Protein AF-A0A866WLX9-F1 (afdb_monomer_lite)

Secondary structure (DSSP, 8-state):
--SSHHHHHHHHHHHHHHHHTT-HHHHHHHHHHHHHHS--HHHHHHHHHHHHHTT-HHHHHHHHGGGSSSSSHHHHHHHHHHHHHHHHTT-HHHHHHHHHHHHHH-TT-GGGG-

Structure (mmCIF, N/CA/C/O backbone):
data_AF-A0A866WLX9-F1
#
_entry.id   AF-A0A866WLX9-F1
#
loop_
_atom_site.group_PDB
_atom_site.id
_atom_site.type_symbol
_atom_site.label_atom_id
_atom_site.label_alt_id
_atom_site.label_comp_id
_atom_site.label_asym_id
_atom_site.label_entity_id
_atom_site.label_seq_id
_atom_site.pdbx_PDB_ins_code
_atom_site.Cartn_x
_atom_site.Cartn_y
_atom_site.Cartn_z
_atom_site.occupancy
_atom_site.B_iso_or_equiv
_atom_site.auth_seq_id
_atom_site.auth_comp_id
_atom_site.auth_asym_id
_atom_site.auth_atom_id
_atom_site.pdbx_PDB_model_num
ATOM 1 N N . MET A 1 1 ? -27.707 9.050 24.706 1.00 46.03 1 MET A N 1
ATOM 2 C CA . MET A 1 1 ? -26.807 9.600 23.669 1.00 46.03 1 MET A CA 1
ATOM 3 C C . MET A 1 1 ? -25.379 9.441 24.169 1.00 46.03 1 MET A C 1
ATOM 5 O O . MET A 1 1 ? -25.143 10.055 25.191 1.00 46.03 1 MET A O 1
ATOM 9 N N . THR A 1 2 ? -24.522 8.623 23.521 1.00 41.59 2 THR A N 1
ATOM 10 C CA . THR A 1 2 ? -23.023 8.676 23.487 1.00 41.59 2 THR A CA 1
ATOM 11 C C . THR A 1 2 ? -22.415 7.299 23.150 1.00 41.59 2 THR A C 1
ATOM 13 O O . THR A 1 2 ? -21.852 6.625 24.002 1.00 41.59 2 THR A O 1
ATOM 16 N N . GLN A 1 3 ? -22.499 6.842 21.895 1.00 41.66 3 GLN A N 1
ATOM 17 C CA . GLN A 1 3 ? -21.743 5.637 21.482 1.00 41.66 3 GLN A CA 1
ATOM 18 C C . GLN A 1 3 ? -21.008 5.773 20.142 1.00 41.66 3 GLN A C 1
ATOM 20 O O . GLN A 1 3 ? -20.281 4.871 19.745 1.00 41.66 3 GLN A O 1
ATOM 25 N N . LYS A 1 4 ? -21.136 6.915 19.452 1.00 46.53 4 LYS A N 1
ATOM 26 C CA . LYS A 1 4 ? -20.569 7.094 18.106 1.00 46.53 4 LYS A CA 1
ATOM 27 C C . LYS A 1 4 ? -19.159 7.717 18.082 1.00 46.53 4 LYS A C 1
ATOM 29 O O . LYS A 1 4 ? -18.450 7.486 17.111 1.00 46.53 4 LYS A O 1
ATOM 34 N N . SER A 1 5 ? -18.718 8.400 19.150 1.00 42.91 5 SER A N 1
ATOM 35 C CA . SER A 1 5 ? -17.383 9.050 19.220 1.00 42.91 5 SER A CA 1
ATOM 36 C C . SER A 1 5 ? -16.232 8.067 19.485 1.00 42.91 5 SER A C 1
ATOM 38 O O . SER A 1 5 ? -15.161 8.189 18.905 1.00 42.91 5 SER A O 1
ATOM 40 N N . MET A 1 6 ? -16.479 7.007 20.268 1.00 48.31 6 MET A N 1
ATOM 41 C CA . MET A 1 6 ? -15.431 6.060 20.691 1.00 48.31 6 MET A CA 1
ATOM 42 C C . MET A 1 6 ? -14.846 5.210 19.549 1.00 48.31 6 MET A C 1
ATOM 44 O O . MET A 1 6 ? -13.746 4.682 19.688 1.00 48.31 6 MET A O 1
ATOM 48 N N . SER A 1 7 ? -15.554 5.041 18.425 1.00 71.38 7 SER A N 1
ATOM 49 C CA . SER A 1 7 ? -15.121 4.131 17.350 1.00 71.38 7 SER A CA 1
ATOM 50 C C . SER A 1 7 ? -14.034 4.730 16.449 1.00 71.38 7 SER A C 1
ATOM 52 O O . SER A 1 7 ? -13.018 4.079 16.217 1.00 71.38 7 SER A O 1
ATOM 54 N N . SER A 1 8 ? -14.197 5.977 15.992 1.00 77.94 8 SER A N 1
ATOM 55 C CA . SER A 1 8 ? -13.238 6.643 15.102 1.00 77.94 8 SER A CA 1
ATOM 56 C C . SER A 1 8 ? -11.966 7.057 15.831 1.00 77.94 8 SER A C 1
ATOM 58 O O . SER A 1 8 ? -10.877 6.845 15.312 1.00 77.94 8 SER A O 1
ATOM 60 N N . GLU A 1 9 ? -12.091 7.579 17.053 1.00 81.19 9 GLU A N 1
ATOM 61 C CA . GLU A 1 9 ? -10.947 7.966 17.889 1.00 81.19 9 GLU A CA 1
ATOM 62 C C . GLU A 1 9 ? -10.057 6.754 18.204 1.00 81.19 9 GLU A C 1
ATOM 64 O O . GLU A 1 9 ? -8.832 6.830 18.109 1.00 81.19 9 GLU A O 1
ATOM 69 N N . THR A 1 10 ? -10.671 5.596 18.474 1.00 89.44 10 THR A N 1
ATOM 70 C CA . THR A 1 10 ? -9.939 4.339 18.691 1.00 89.44 10 THR A CA 1
ATOM 71 C C . THR A 1 10 ? -9.251 3.840 17.418 1.00 89.44 10 THR A C 1
ATOM 73 O O . THR A 1 10 ? -8.138 3.321 17.499 1.00 89.44 10 THR A O 1
ATOM 76 N N . ILE A 1 11 ? -9.881 3.979 16.243 1.00 92.62 11 ILE A N 1
ATOM 77 C CA . ILE A 1 11 ? -9.258 3.614 14.958 1.00 92.62 11 ILE A CA 1
ATOM 78 C C . ILE A 1 11 ? -8.032 4.492 14.708 1.00 92.62 11 ILE A C 1
ATOM 80 O O . ILE A 1 11 ? -6.962 3.945 14.458 1.00 92.62 11 ILE A O 1
ATOM 84 N N . THR A 1 12 ? -8.158 5.813 14.855 1.00 94.81 12 THR A N 1
ATOM 85 C CA . THR A 1 12 ? -7.046 6.752 14.659 1.00 94.81 12 THR A CA 1
ATOM 86 C C . THR A 1 12 ? -5.896 6.467 15.624 1.00 94.81 12 THR A C 1
ATOM 88 O O . THR A 1 12 ? -4.749 6.382 15.197 1.00 94.81 12 THR A O 1
ATOM 91 N N . ALA A 1 13 ? -6.180 6.241 16.912 1.00 95.81 13 ALA A N 1
ATOM 92 C CA . ALA A 1 13 ? -5.144 5.922 17.895 1.00 95.81 13 ALA A CA 1
ATOM 93 C C . ALA A 1 13 ? -4.393 4.620 17.557 1.00 95.81 13 ALA A C 1
ATOM 95 O O . ALA A 1 13 ? -3.165 4.563 17.646 1.00 95.81 13 ALA A O 1
ATOM 96 N N . LYS A 1 14 ? -5.120 3.576 17.130 1.00 96.25 14 LYS A N 1
ATOM 97 C CA . LYS A 1 14 ? -4.522 2.310 16.679 1.00 96.25 14 LYS A CA 1
ATOM 98 C C . LYS A 1 14 ? -3.697 2.490 15.409 1.00 96.25 14 LYS A C 1
ATOM 100 O O . LYS A 1 14 ? -2.588 1.974 15.342 1.00 96.25 14 LYS A O 1
ATOM 105 N N . GLU A 1 15 ? -4.224 3.221 14.431 1.00 97.19 15 GLU A N 1
ATOM 106 C CA . GLU A 1 15 ? -3.537 3.536 13.179 1.00 97.19 15 GLU A CA 1
ATOM 107 C C . GLU A 1 15 ? -2.201 4.230 13.461 1.00 97.19 15 GLU A C 1
ATOM 109 O O . GLU A 1 15 ? -1.161 3.712 13.065 1.00 97.19 15 GLU A O 1
ATOM 114 N N . THR A 1 16 ? -2.199 5.307 14.253 1.00 97.69 16 THR A N 1
ATOM 115 C CA . THR A 1 16 ? -0.975 6.036 14.631 1.00 97.69 16 THR A CA 1
ATOM 116 C C . THR A 1 16 ? 0.049 5.139 15.335 1.00 97.69 16 THR A C 1
ATOM 118 O O . THR A 1 16 ? 1.243 5.175 15.021 1.00 97.69 16 THR A O 1
ATOM 121 N N . LEU A 1 17 ? -0.394 4.291 16.270 1.00 97.88 17 LEU A N 1
ATOM 122 C CA . LEU A 1 17 ? 0.494 3.344 16.948 1.00 97.88 17 LEU A CA 1
ATOM 123 C C . LEU A 1 17 ? 1.115 2.347 15.959 1.00 97.88 17 LEU A C 1
ATOM 125 O O . LEU A 1 17 ? 2.323 2.104 15.991 1.00 97.88 17 LEU A O 1
ATOM 129 N N . TYR A 1 18 ? 0.311 1.761 15.074 1.00 98.31 18 TYR A N 1
ATOM 130 C CA . TYR A 1 18 ? 0.809 0.770 14.127 1.00 98.31 18 TYR A CA 1
ATOM 131 C C . TYR A 1 18 ? 1.676 1.393 13.025 1.00 98.31 18 TYR A C 1
ATOM 133 O O . TYR A 1 18 ? 2.639 0.763 12.599 1.00 98.31 18 TYR A O 1
ATOM 141 N N . GLU A 1 19 ? 1.408 2.630 12.603 1.00 97.38 19 GLU A N 1
ATOM 142 C CA . GLU A 1 19 ? 2.272 3.374 11.679 1.00 97.38 19 GLU A CA 1
ATOM 143 C C . GLU A 1 19 ? 3.637 3.687 12.305 1.00 97.38 19 GLU A C 1
ATOM 145 O O . GLU A 1 19 ? 4.667 3.396 11.695 1.00 97.38 19 GLU A O 1
ATOM 150 N N . SER A 1 20 ? 3.662 4.207 13.540 1.00 97.62 20 SER A N 1
ATOM 151 C CA . SER A 1 20 ? 4.911 4.561 14.241 1.00 97.62 20 SER A CA 1
ATOM 152 C C . SER A 1 20 ? 5.811 3.360 14.539 1.00 97.62 20 SER A C 1
ATOM 154 O O . SER A 1 20 ? 7.031 3.496 14.594 1.00 97.62 20 SER A O 1
ATOM 156 N N . THR A 1 21 ? 5.218 2.176 14.685 1.00 97.62 21 THR A N 1
ATOM 157 C CA . THR A 1 21 ? 5.934 0.913 14.916 1.00 97.62 21 THR A CA 1
ATOM 158 C C . THR A 1 21 ? 6.140 0.094 13.642 1.00 97.62 21 THR A C 1
ATOM 160 O O . THR A 1 21 ? 6.648 -1.022 13.718 1.00 97.62 21 THR A O 1
ATOM 163 N N . GLN A 1 22 ? 5.733 0.617 12.476 1.00 97.56 22 GLN A N 1
ATOM 164 C CA . GLN A 1 22 ? 5.756 -0.093 11.191 1.00 97.56 22 GLN A CA 1
ATOM 165 C C . GLN A 1 22 ? 5.092 -1.482 11.258 1.00 97.56 22 GLN A C 1
ATOM 167 O O . GLN A 1 22 ? 5.480 -2.428 10.571 1.00 97.56 22 GLN A O 1
ATOM 172 N N . ASN A 1 23 ? 4.053 -1.621 12.085 1.00 98.38 23 ASN A N 1
ATOM 173 C CA . ASN A 1 23 ? 3.323 -2.867 12.265 1.00 98.38 23 ASN A CA 1
ATOM 174 C C . ASN A 1 23 ? 2.314 -3.073 11.125 1.00 98.38 23 ASN A C 1
ATOM 176 O O . ASN A 1 23 ? 1.098 -2.934 11.284 1.00 98.38 23 ASN A O 1
ATOM 180 N N . TYR A 1 24 ? 2.836 -3.420 9.948 1.00 98.38 24 TYR A N 1
ATOM 181 C CA . TYR A 1 24 ? 2.042 -3.586 8.731 1.00 98.38 24 TYR A CA 1
ATOM 182 C C . TYR A 1 24 ? 0.963 -4.665 8.862 1.00 98.38 24 TYR A C 1
ATOM 184 O O . TYR A 1 24 ? -0.128 -4.512 8.319 1.00 98.38 24 TYR A O 1
ATOM 192 N N . SER A 1 25 ? 1.225 -5.739 9.611 1.00 98.19 25 SER A N 1
ATOM 193 C CA . SER A 1 25 ? 0.239 -6.799 9.854 1.00 98.19 25 SER A CA 1
ATOM 194 C C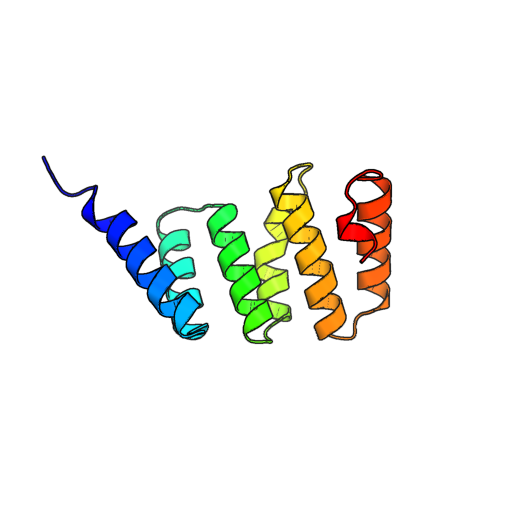 . SER A 1 25 ? -0.976 -6.284 10.631 1.00 98.19 25 SER A C 1
ATOM 196 O O . SER A 1 25 ? -2.110 -6.604 10.272 1.00 98.19 25 SER A O 1
ATOM 198 N N . ALA A 1 26 ? -0.759 -5.457 11.657 1.00 98.19 26 ALA A N 1
ATOM 199 C CA . ALA A 1 26 ? -1.847 -4.856 12.421 1.00 98.19 26 ALA A CA 1
ATOM 200 C C . ALA A 1 26 ? -2.605 -3.790 11.611 1.00 98.19 26 ALA A C 1
ATOM 202 O O . ALA A 1 26 ? -3.836 -3.778 11.643 1.00 98.19 26 ALA A O 1
ATOM 203 N N . LEU A 1 27 ? -1.900 -2.967 10.822 1.00 98.44 27 LEU A N 1
ATOM 204 C CA . LEU A 1 27 ? -2.520 -2.004 9.897 1.00 98.44 27 LEU A CA 1
ATOM 205 C C . LEU A 1 27 ? -3.421 -2.691 8.865 1.00 98.44 27 LEU A C 1
ATOM 207 O O . LEU A 1 27 ? -4.554 -2.267 8.653 1.00 98.44 27 LEU A O 1
ATOM 211 N N . ILE A 1 28 ? -2.951 -3.784 8.257 1.00 98.69 28 ILE A N 1
ATOM 212 C CA . ILE A 1 28 ? -3.735 -4.565 7.292 1.00 98.69 28 ILE A CA 1
ATOM 213 C C . ILE A 1 28 ? -5.040 -5.060 7.922 1.00 98.69 28 ILE A C 1
ATOM 215 O O . ILE A 1 28 ? -6.104 -4.921 7.318 1.00 98.69 28 ILE A O 1
ATOM 219 N N . SER A 1 29 ? -4.968 -5.639 9.124 1.00 98.12 29 SER A N 1
ATOM 220 C CA . SER A 1 29 ? -6.156 -6.121 9.837 1.00 98.12 29 SER A CA 1
ATOM 221 C C . SER A 1 29 ? -7.109 -4.974 10.170 1.00 98.12 29 SER A C 1
ATOM 223 O O . SER A 1 29 ? -8.296 -5.069 9.863 1.00 98.12 29 SER A O 1
ATOM 225 N N . LEU A 1 30 ? -6.581 -3.860 10.693 1.00 97.75 30 LEU A N 1
ATOM 226 C CA . LEU A 1 30 ? -7.358 -2.664 11.020 1.00 97.75 30 LEU A CA 1
ATOM 227 C C . LEU A 1 30 ? -8.126 -2.139 9.801 1.00 97.75 30 LEU A C 1
ATOM 229 O O . LEU A 1 30 ? -9.346 -2.001 9.860 1.00 97.75 30 LEU A O 1
ATOM 233 N N . TYR A 1 31 ? -7.445 -1.886 8.681 1.00 98.44 31 TYR A N 1
ATOM 234 C CA . TYR A 1 31 ? -8.096 -1.333 7.491 1.00 98.44 31 TYR A CA 1
ATOM 235 C C . TYR A 1 31 ? -9.091 -2.302 6.854 1.00 98.44 31 TYR A C 1
ATOM 237 O O . TYR A 1 31 ? -10.139 -1.869 6.380 1.00 98.44 31 TYR A O 1
ATOM 245 N N . ARG A 1 32 ? -8.818 -3.613 6.868 1.00 97.88 32 ARG A N 1
ATOM 246 C CA . ARG A 1 32 ? -9.785 -4.616 6.399 1.00 97.88 32 ARG A CA 1
ATOM 247 C C . ARG A 1 32 ? -11.061 -4.601 7.226 1.00 97.88 32 ARG A C 1
ATOM 249 O O . ARG A 1 32 ? -12.140 -4.694 6.651 1.00 97.88 32 ARG A O 1
ATOM 256 N N . ASP A 1 33 ? -10.951 -4.486 8.543 1.00 96.56 33 ASP A N 1
ATOM 257 C CA . ASP A 1 33 ? -12.123 -4.447 9.415 1.00 96.56 33 ASP A CA 1
ATOM 258 C C . ASP A 1 33 ? -12.920 -3.148 9.240 1.00 96.56 33 ASP A C 1
ATOM 260 O O . ASP A 1 33 ? -14.150 -3.193 9.195 1.00 96.56 33 ASP A O 1
ATOM 264 N N . VAL A 1 34 ? -12.240 -2.015 9.023 1.00 95.88 34 VAL A N 1
ATOM 265 C CA . VAL A 1 34 ? -12.897 -0.749 8.653 1.00 95.88 34 VAL A CA 1
ATOM 266 C C . VAL A 1 34 ? -13.660 -0.890 7.331 1.00 95.88 34 VAL A C 1
ATOM 268 O O . VAL A 1 34 ? -14.840 -0.550 7.280 1.00 95.88 34 VAL A O 1
ATOM 271 N N . LEU A 1 35 ? -13.036 -1.455 6.290 1.00 96.44 35 LEU A N 1
ATOM 272 C CA . LEU A 1 35 ? -13.667 -1.637 4.973 1.00 96.44 35 LEU A CA 1
ATOM 273 C C . LEU A 1 35 ? -14.855 -2.607 5.003 1.00 96.44 35 LEU A C 1
ATOM 275 O O . LEU A 1 35 ? -15.852 -2.366 4.329 1.00 96.44 35 LEU A O 1
ATOM 279 N N . LYS A 1 36 ? -14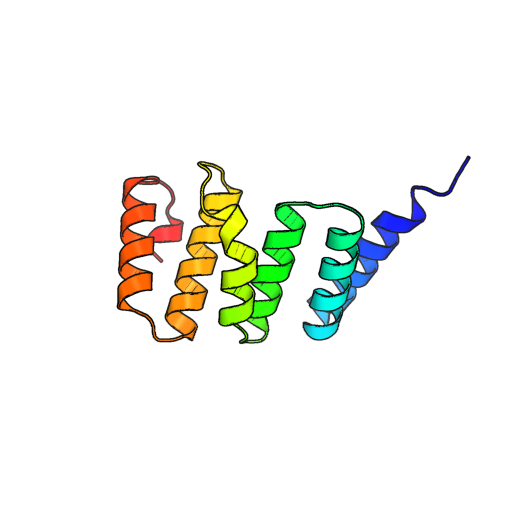.789 -3.679 5.809 1.00 95.88 36 LYS A N 1
ATOM 280 C CA . LYS A 1 36 ? -15.931 -4.590 6.017 1.00 95.88 36 LYS A CA 1
ATOM 281 C C . LYS A 1 36 ? -17.136 -3.866 6.614 1.00 95.88 36 LYS A C 1
ATOM 283 O O . LYS A 1 36 ? -18.266 -4.196 6.272 1.00 95.88 36 LYS A O 1
ATOM 288 N N . ALA A 1 37 ? -16.901 -2.924 7.530 1.00 93.50 37 ALA A N 1
ATOM 289 C CA . ALA A 1 37 ? -17.967 -2.151 8.156 1.00 93.50 37 ALA A CA 1
ATOM 290 C C . ALA A 1 37 ? -18.537 -1.091 7.204 1.00 93.50 37 ALA A C 1
ATOM 292 O O . ALA A 1 37 ? -19.751 -0.883 7.164 1.00 93.50 37 ALA A O 1
ATOM 293 N N . LYS A 1 38 ? -17.667 -0.414 6.447 1.00 93.75 38 LYS A N 1
ATOM 294 C CA . LYS A 1 38 ? -18.056 0.553 5.426 1.00 93.75 38 LYS A CA 1
ATOM 295 C C . LYS A 1 38 ? -16.942 0.728 4.401 1.00 93.75 38 LYS A C 1
ATOM 297 O O . LYS A 1 38 ? -15.823 1.102 4.740 1.00 93.75 38 LYS A O 1
ATOM 302 N N . GLU A 1 39 ? -17.303 0.552 3.139 1.00 94.94 39 GLU A N 1
ATOM 303 C CA . GLU A 1 39 ? -16.406 0.804 2.022 1.00 94.94 39 GLU A CA 1
ATOM 304 C C . GLU A 1 39 ? -16.003 2.289 1.951 1.00 94.94 39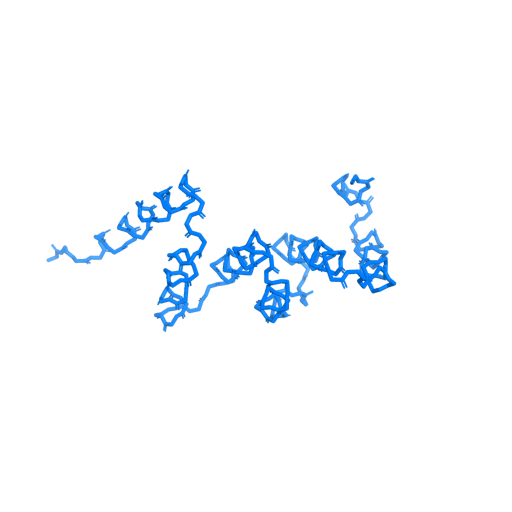 GLU A C 1
ATOM 306 O O . GLU A 1 39 ? -16.859 3.177 2.000 1.00 94.94 39 GLU A O 1
ATOM 311 N N . ASP A 1 40 ? -14.697 2.550 1.837 1.00 96.31 40 ASP A N 1
ATOM 312 C CA . ASP A 1 40 ? -14.116 3.893 1.749 1.00 96.31 40 ASP A CA 1
ATOM 313 C C . ASP A 1 40 ? -12.853 3.872 0.857 1.00 96.31 40 ASP A C 1
ATOM 315 O O . ASP A 1 40 ? -11.871 3.197 1.199 1.00 96.31 40 ASP A O 1
ATOM 319 N N . PRO A 1 41 ? -12.832 4.613 -0.269 1.00 96.94 41 PRO A N 1
ATOM 320 C CA . PRO A 1 41 ? -11.690 4.656 -1.185 1.00 96.94 41 PRO A CA 1
ATOM 321 C C . PRO A 1 41 ? -10.365 5.077 -0.532 1.00 96.94 41 PRO A C 1
ATOM 323 O O . PRO A 1 41 ? -9.306 4.558 -0.889 1.00 96.94 41 PRO A O 1
ATOM 326 N N . SER A 1 42 ? -10.406 5.980 0.451 1.00 96.94 42 SER A N 1
ATOM 327 C CA . SER A 1 42 ? -9.207 6.468 1.141 1.00 96.94 42 SER A CA 1
ATOM 328 C C . SER A 1 42 ? -8.618 5.384 2.043 1.00 96.94 42 SER A C 1
ATOM 330 O O . SER A 1 42 ? -7.403 5.187 2.067 1.00 96.94 42 SER A O 1
ATOM 332 N N . ILE A 1 43 ? -9.469 4.631 2.749 1.00 98.06 43 ILE A N 1
ATOM 333 C CA . ILE A 1 43 ? -9.031 3.486 3.564 1.00 98.06 43 ILE A CA 1
ATOM 334 C C . ILE A 1 43 ? -8.525 2.348 2.674 1.00 98.06 43 ILE A C 1
ATOM 336 O O . ILE A 1 43 ? -7.512 1.722 2.988 1.00 98.06 43 ILE A O 1
ATOM 340 N N . ARG A 1 44 ? -9.167 2.110 1.525 1.00 98.31 44 ARG A N 1
ATOM 341 C CA . ARG A 1 44 ? -8.697 1.137 0.529 1.00 98.31 44 ARG A CA 1
ATOM 342 C C . ARG A 1 44 ? -7.305 1.485 0.005 1.00 98.31 44 ARG A C 1
ATOM 344 O O . ARG A 1 44 ? -6.453 0.601 -0.077 1.00 98.31 44 ARG A O 1
ATOM 351 N N . TYR A 1 45 ? -7.044 2.760 -0.281 1.00 98.62 45 TYR A N 1
ATOM 352 C CA . TYR A 1 45 ? -5.709 3.223 -0.657 1.00 98.62 45 TYR A CA 1
ATOM 353 C C . TYR A 1 45 ? -4.687 3.000 0.465 1.00 98.62 45 TYR A C 1
ATOM 355 O O . TYR A 1 45 ? -3.602 2.478 0.204 1.00 98.62 45 TYR A O 1
ATOM 363 N N . LYS A 1 46 ? -5.032 3.321 1.722 1.00 98.56 46 LYS A N 1
ATOM 364 C CA . LYS A 1 46 ? -4.161 3.045 2.879 1.00 98.56 46 LYS A CA 1
ATOM 365 C C . LYS A 1 46 ? -3.829 1.555 2.994 1.00 98.56 46 LYS A C 1
ATOM 367 O O . LYS A 1 46 ? -2.657 1.212 3.117 1.00 98.56 46 LYS A O 1
ATOM 372 N N . LEU A 1 47 ? -4.822 0.674 2.848 1.00 98.69 47 LEU A N 1
ATOM 373 C CA . LEU A 1 47 ? -4.620 -0.777 2.839 1.00 98.69 47 LEU A CA 1
ATOM 374 C C . LEU A 1 47 ? -3.656 -1.214 1.730 1.00 98.69 47 LEU A C 1
ATOM 376 O O . LEU A 1 47 ? -2.702 -1.949 1.993 1.00 98.69 47 LEU A O 1
ATOM 380 N N . ALA A 1 48 ? -3.865 -0.738 0.502 1.00 98.75 48 ALA A N 1
ATOM 381 C CA . ALA A 1 48 ? -2.963 -1.026 -0.605 1.00 98.75 48 ALA A CA 1
ATOM 382 C C . ALA A 1 48 ? -1.531 -0.538 -0.328 1.00 98.75 48 ALA A C 1
ATOM 384 O O . ALA A 1 48 ? -0.569 -1.278 -0.547 1.00 98.75 48 ALA A O 1
ATOM 385 N N . LYS A 1 49 ? -1.371 0.683 0.192 1.00 98.81 49 LYS A N 1
ATOM 386 C CA . LYS A 1 49 ? -0.064 1.250 0.549 1.00 98.81 49 LYS A CA 1
ATOM 387 C C . LYS A 1 49 ? 0.643 0.415 1.613 1.00 98.81 49 LYS A C 1
ATOM 389 O O . LYS A 1 49 ? 1.834 0.154 1.475 1.00 98.81 49 LYS A O 1
ATOM 394 N N . THR A 1 50 ? -0.078 -0.057 2.627 1.00 98.75 50 THR A N 1
ATOM 395 C CA . THR A 1 50 ? 0.484 -0.932 3.662 1.00 98.75 50 THR A CA 1
ATOM 396 C C . THR A 1 50 ? 0.973 -2.262 3.089 1.00 98.75 50 THR A C 1
ATOM 398 O O . THR A 1 50 ? 2.046 -2.727 3.470 1.00 98.75 50 THR A O 1
ATOM 401 N N . TYR A 1 51 ? 0.249 -2.857 2.135 1.00 98.81 51 TYR A N 1
ATOM 402 C CA . TYR A 1 51 ? 0.729 -4.054 1.436 1.00 98.81 51 TYR A CA 1
ATOM 403 C C . TYR A 1 51 ? 2.036 -3.817 0.685 1.00 98.81 51 TYR A C 1
ATOM 405 O O . TYR A 1 51 ? 2.969 -4.603 0.839 1.00 98.81 51 TYR A O 1
ATOM 413 N N . TYR A 1 52 ? 2.126 -2.712 -0.058 1.00 98.81 52 TYR A N 1
ATOM 414 C CA . TYR A 1 52 ? 3.352 -2.316 -0.751 1.00 98.81 52 TYR A CA 1
ATOM 415 C C . TYR A 1 52 ? 4.524 -2.132 0.227 1.00 98.81 52 TYR A C 1
ATOM 417 O O . TYR A 1 52 ? 5.608 -2.668 0.010 1.00 98.81 52 TYR A O 1
ATOM 425 N N . GLN A 1 53 ? 4.299 -1.432 1.346 1.00 98.44 53 GLN A N 1
ATOM 426 C CA . GLN A 1 53 ? 5.322 -1.203 2.376 1.00 98.44 53 GLN A CA 1
ATOM 427 C C . GLN A 1 53 ? 5.815 -2.505 3.023 1.00 98.44 53 GLN A C 1
ATOM 429 O O . GLN A 1 53 ? 6.991 -2.615 3.353 1.00 98.44 53 GLN A O 1
ATOM 434 N N . ARG A 1 54 ? 4.943 -3.514 3.150 1.00 98.19 54 ARG A N 1
ATOM 435 C CA . ARG A 1 54 ? 5.307 -4.861 3.617 1.00 98.19 54 ARG A CA 1
ATOM 436 C C . ARG A 1 54 ? 6.021 -5.708 2.548 1.00 98.19 54 ARG A C 1
ATOM 438 O O . ARG A 1 54 ? 6.406 -6.836 2.836 1.00 98.19 54 ARG A O 1
ATOM 445 N N . GLY A 1 55 ? 6.155 -5.218 1.314 1.00 98.25 55 GLY A N 1
ATOM 446 C CA . GLY A 1 55 ? 6.740 -5.957 0.188 1.00 98.25 55 GLY A CA 1
ATOM 447 C C . GLY A 1 55 ? 5.762 -6.868 -0.564 1.00 98.25 55 GLY A C 1
ATOM 448 O O . GLY A 1 55 ? 6.165 -7.652 -1.419 1.00 98.25 55 GLY A O 1
ATOM 449 N N . ASP A 1 56 ? 4.466 -6.790 -0.264 1.00 98.69 56 ASP A N 1
ATOM 450 C CA . ASP A 1 56 ? 3.420 -7.598 -0.893 1.00 98.69 56 ASP A CA 1
ATOM 451 C C . ASP A 1 56 ? 2.742 -6.808 -2.020 1.00 98.69 56 ASP A C 1
ATOM 453 O O . ASP A 1 56 ? 1.571 -6.417 -1.953 1.00 98.69 56 ASP A O 1
ATOM 457 N N . SER A 1 57 ? 3.519 -6.537 -3.070 1.00 98.62 57 SER A N 1
ATOM 458 C CA . SER A 1 57 ? 3.061 -5.707 -4.186 1.00 98.62 57 SER A CA 1
ATOM 459 C C . SER A 1 57 ? 1.860 -6.287 -4.935 1.00 98.62 57 SER A C 1
ATOM 461 O O . SER A 1 57 ? 1.013 -5.547 -5.433 1.00 98.62 57 SER A O 1
ATOM 463 N N . LYS A 1 58 ? 1.729 -7.619 -4.981 1.00 98.62 58 LYS A N 1
ATOM 464 C CA . LYS A 1 58 ? 0.584 -8.282 -5.625 1.00 98.62 58 LYS A CA 1
ATOM 465 C C . LYS A 1 58 ? -0.722 -7.962 -4.899 1.00 98.62 58 LYS A C 1
ATOM 467 O O . LYS A 1 58 ? -1.703 -7.593 -5.542 1.00 98.62 58 LYS A O 1
ATOM 472 N N . SER A 1 59 ? -0.727 -8.052 -3.568 1.00 98.69 59 SER A N 1
ATOM 473 C CA . SER A 1 59 ? -1.902 -7.682 -2.773 1.00 98.69 59 SER A CA 1
ATOM 474 C C . SER A 1 59 ? -2.191 -6.186 -2.867 1.00 98.69 59 SER A C 1
ATOM 476 O O . SER A 1 59 ? -3.351 -5.796 -2.972 1.00 98.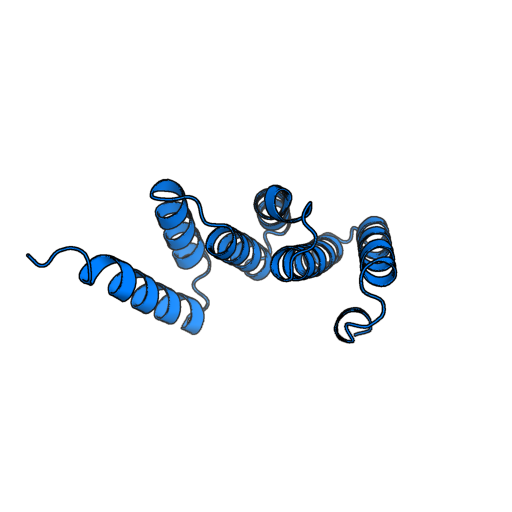69 59 SER A O 1
ATOM 478 N N . SER A 1 60 ? -1.154 -5.342 -2.885 1.00 98.81 60 SER A N 1
ATOM 479 C CA . SER A 1 60 ? -1.320 -3.899 -3.082 1.00 98.81 60 SER A CA 1
ATOM 480 C C . SER A 1 60 ? -2.060 -3.587 -4.388 1.00 98.81 60 SER A C 1
ATOM 482 O O . SER A 1 60 ? -3.096 -2.923 -4.356 1.00 98.81 60 SER A O 1
ATOM 484 N N . LEU A 1 61 ? -1.596 -4.138 -5.518 1.00 98.62 61 LEU A N 1
ATOM 485 C CA . LEU A 1 61 ? -2.210 -3.951 -6.839 1.00 98.62 61 LEU A CA 1
ATOM 486 C C . LEU A 1 61 ? -3.673 -4.416 -6.884 1.00 98.62 61 LEU A C 1
ATOM 488 O O . LEU A 1 61 ? -4.529 -3.721 -7.439 1.00 98.62 61 LEU A O 1
ATOM 492 N N . LEU A 1 62 ? -3.984 -5.549 -6.245 1.00 98.44 62 LEU A N 1
ATOM 493 C CA . LEU A 1 62 ? -5.356 -6.051 -6.141 1.00 98.44 62 LEU A CA 1
ATOM 494 C C . LEU A 1 62 ? -6.284 -5.027 -5.470 1.00 98.44 62 LEU A C 1
ATOM 496 O O . LEU A 1 62 ? -7.366 -4.740 -5.979 1.00 98.44 62 LEU A O 1
ATOM 500 N N . TYR A 1 63 ? -5.863 -4.445 -4.342 1.00 98.12 63 TYR A N 1
ATOM 501 C CA . TYR A 1 63 ? -6.669 -3.446 -3.635 1.00 98.12 63 TYR A CA 1
ATOM 502 C C . TYR A 1 63 ? -6.677 -2.074 -4.323 1.00 98.12 63 TYR A C 1
ATOM 504 O O . TYR A 1 63 ? -7.628 -1.321 -4.114 1.00 98.12 63 TYR A O 1
ATOM 512 N N . LEU A 1 64 ? -5.680 -1.762 -5.160 1.00 97.06 64 LEU A N 1
ATOM 513 C CA . LEU A 1 64 ? -5.639 -0.534 -5.960 1.00 97.06 64 LEU A CA 1
ATOM 514 C C . LEU A 1 64 ? -6.601 -0.535 -7.136 1.00 97.06 64 LEU A C 1
ATOM 516 O O . LEU A 1 64 ? -7.075 0.536 -7.494 1.00 97.06 64 LEU A O 1
ATOM 520 N N . THR A 1 65 ? -6.893 -1.695 -7.728 1.00 96.62 65 THR A N 1
ATOM 521 C CA . THR A 1 65 ? -7.632 -1.793 -9.002 1.00 96.62 65 THR A CA 1
ATOM 522 C C . THR A 1 65 ? -8.910 -0.932 -9.055 1.00 96.62 65 THR A C 1
ATOM 524 O O . THR A 1 65 ? -9.089 -0.221 -10.044 1.00 96.62 65 THR A O 1
ATOM 527 N N . PRO A 1 66 ? -9.767 -0.886 -8.011 1.00 95.75 66 PRO A N 1
ATOM 528 C CA . PRO A 1 66 ? -10.980 -0.062 -8.033 1.00 95.75 66 PRO A CA 1
ATOM 529 C C . PRO A 1 66 ? -10.724 1.453 -8.037 1.00 95.75 66 PRO A C 1
ATOM 531 O O . PRO A 1 66 ? -11.631 2.216 -8.338 1.00 95.75 66 PRO A O 1
ATOM 534 N N . LEU A 1 67 ? -9.518 1.892 -7.670 1.00 96.25 67 LEU A N 1
ATOM 535 C CA . LEU A 1 67 ? -9.148 3.300 -7.510 1.00 96.25 67 LEU A CA 1
ATOM 536 C C . LEU A 1 67 ? -8.500 3.899 -8.769 1.00 96.25 67 LEU A C 1
ATOM 538 O O . LEU A 1 67 ? -8.244 5.098 -8.804 1.00 96.25 67 LEU A O 1
ATOM 542 N N . LEU A 1 68 ? -8.193 3.084 -9.785 1.00 93.88 68 LEU A N 1
ATOM 543 C CA . LEU A 1 68 ? -7.384 3.505 -10.938 1.00 93.88 68 LEU A CA 1
ATOM 544 C C . LEU A 1 68 ? -8.175 4.240 -12.031 1.00 93.88 68 LEU A C 1
ATOM 546 O O . LEU A 1 68 ? -7.568 4.894 -12.881 1.00 93.88 68 LEU A O 1
ATOM 550 N N . ASN A 1 69 ? -9.506 4.126 -12.031 1.00 83.31 69 ASN A N 1
ATOM 551 C CA . ASN A 1 69 ? -10.344 4.475 -13.184 1.00 83.31 69 ASN A CA 1
ATOM 552 C C . ASN A 1 69 ? -10.996 5.867 -13.126 1.00 83.31 69 ASN A C 1
ATOM 554 O O . ASN A 1 69 ? -11.777 6.196 -14.015 1.00 83.31 69 ASN A O 1
ATOM 558 N N . ASP A 1 70 ? -10.639 6.705 -12.151 1.00 76.75 70 ASP A N 1
ATOM 559 C CA . ASP A 1 70 ? -11.208 8.048 -11.999 1.00 76.75 70 ASP A CA 1
ATOM 560 C C . ASP A 1 70 ? -10.194 9.163 -12.309 1.00 76.75 70 ASP A C 1
ATOM 562 O O . ASP A 1 70 ? -8.983 8.977 -12.219 1.00 76.75 70 ASP A O 1
ATOM 566 N N . ASN A 1 71 ? -10.680 10.370 -12.613 1.00 81.06 71 ASN A N 1
ATOM 567 C CA . ASN A 1 71 ? -9.851 11.577 -12.752 1.00 81.06 71 ASN A CA 1
ATOM 568 C C . ASN A 1 71 ? -9.804 12.367 -11.431 1.00 81.06 71 ASN A C 1
ATOM 570 O O . ASN A 1 71 ? -10.133 13.552 -11.380 1.00 81.06 71 ASN A O 1
ATOM 574 N N . THR A 1 72 ? -9.458 11.694 -10.332 1.00 89.50 72 THR A N 1
ATOM 575 C CA . THR A 1 72 ? -9.357 12.306 -8.996 1.00 89.50 72 THR A CA 1
ATOM 576 C C . THR A 1 72 ? -7.912 12.328 -8.506 1.00 89.50 72 THR A C 1
ATOM 578 O O . THR A 1 72 ? -7.084 11.532 -8.942 1.00 89.50 72 THR A O 1
ATOM 581 N N . LYS A 1 73 ? -7.609 13.186 -7.522 1.00 90.94 73 LYS A N 1
ATOM 582 C CA . LYS A 1 73 ? -6.297 13.179 -6.845 1.00 90.94 73 LYS A CA 1
ATOM 583 C C . LYS A 1 73 ? -5.957 11.809 -6.251 1.00 90.94 73 LYS A C 1
ATOM 585 O O . LYS A 1 73 ? -4.810 11.380 -6.312 1.00 90.94 73 LYS A O 1
ATOM 590 N N . LEU A 1 74 ? -6.956 11.111 -5.703 1.00 93.75 74 LEU A N 1
ATOM 591 C CA . LEU A 1 74 ? -6.772 9.768 -5.156 1.00 93.75 74 LEU A CA 1
ATOM 592 C C . LEU A 1 74 ? -6.415 8.760 -6.255 1.00 93.75 74 LEU A C 1
ATOM 594 O O . LEU A 1 74 ? -5.546 7.923 -6.041 1.00 93.75 74 LEU A O 1
ATOM 598 N N . ALA A 1 75 ? -7.035 8.862 -7.431 1.00 93.75 75 ALA A N 1
ATOM 599 C CA . ALA A 1 75 ? -6.699 8.012 -8.567 1.00 93.75 75 ALA A CA 1
ATOM 600 C C . ALA A 1 75 ? -5.281 8.282 -9.093 1.00 93.75 75 ALA A C 1
ATOM 602 O O . ALA A 1 75 ? -4.550 7.337 -9.387 1.00 93.75 75 ALA A O 1
ATOM 603 N N . THR A 1 76 ? -4.837 9.544 -9.119 1.00 93.44 76 THR A N 1
ATOM 604 C CA . THR A 1 76 ? -3.433 9.885 -9.404 1.00 93.44 76 THR A CA 1
ATOM 605 C C . THR A 1 76 ? -2.486 9.233 -8.394 1.00 93.44 76 THR A C 1
ATOM 607 O O . THR A 1 76 ? -1.549 8.540 -8.786 1.00 93.44 76 THR A O 1
ATOM 610 N N . GLN A 1 77 ? -2.765 9.357 -7.091 1.00 95.88 77 GLN A N 1
ATOM 611 C CA . GLN A 1 77 ? -1.980 8.699 -6.037 1.00 95.88 77 GLN A CA 1
ATOM 612 C C . GLN A 1 77 ? -1.981 7.169 -6.176 1.00 95.88 77 GLN A C 1
ATOM 614 O O . GLN A 1 77 ? -0.946 6.523 -6.000 1.00 95.88 77 GLN A O 1
ATOM 619 N N . ALA A 1 78 ? -3.125 6.581 -6.529 1.00 97.38 78 ALA A N 1
ATOM 620 C CA . ALA A 1 78 ? -3.269 5.154 -6.782 1.00 97.38 78 ALA A CA 1
ATOM 621 C C . ALA A 1 78 ? -2.414 4.695 -7.973 1.00 97.38 78 ALA A C 1
ATOM 623 O O . ALA A 1 78 ? -1.733 3.677 -7.858 1.00 97.38 78 ALA A O 1
ATOM 624 N N . LYS A 1 79 ? -2.370 5.462 -9.071 1.00 96.56 79 LYS A N 1
ATOM 625 C CA . LYS A 1 79 ? -1.505 5.185 -10.233 1.00 96.56 79 LYS A CA 1
ATOM 626 C C . LYS A 1 79 ? -0.020 5.320 -9.902 1.00 96.56 79 LYS A C 1
ATOM 628 O O . LYS A 1 79 ? 0.767 4.458 -10.280 1.00 96.56 79 LYS A O 1
ATOM 633 N N . ILE A 1 80 ? 0.373 6.330 -9.125 1.00 97.25 80 ILE A N 1
ATOM 634 C CA . ILE A 1 80 ? 1.757 6.454 -8.633 1.00 97.25 80 ILE A CA 1
ATOM 635 C C . ILE A 1 80 ? 2.135 5.227 -7.793 1.00 97.25 80 ILE A C 1
ATOM 637 O O . ILE A 1 80 ? 3.213 4.652 -7.958 1.00 97.25 80 ILE A O 1
ATOM 641 N N . LEU A 1 81 ? 1.243 4.779 -6.905 1.00 98.44 81 LEU A N 1
ATOM 642 C CA . LEU A 1 81 ? 1.483 3.577 -6.115 1.00 98.44 81 LEU A CA 1
ATOM 643 C C . LEU A 1 81 ? 1.493 2.308 -6.988 1.00 98.44 81 LEU A C 1
ATOM 645 O O . LEU A 1 81 ? 2.299 1.417 -6.734 1.00 98.44 81 LEU A O 1
ATOM 649 N N . GLN A 1 82 ? 0.670 2.224 -8.037 1.00 98.50 82 GLN A N 1
ATOM 650 C CA . GLN A 1 82 ? 0.706 1.136 -9.021 1.00 98.50 82 GLN A CA 1
ATOM 651 C C . GLN A 1 82 ? 2.086 1.039 -9.685 1.00 98.50 82 GLN A C 1
ATOM 653 O O . GLN A 1 82 ? 2.671 -0.040 -9.695 1.00 98.50 82 GLN A O 1
ATOM 658 N N . ILE A 1 83 ? 2.645 2.160 -10.152 1.00 98.44 83 ILE A N 1
ATOM 659 C CA . ILE A 1 83 ? 3.991 2.220 -10.747 1.00 98.44 83 ILE A CA 1
ATOM 660 C C . ILE A 1 83 ? 5.041 1.691 -9.758 1.00 98.44 83 ILE A C 1
ATOM 662 O O . ILE A 1 83 ? 5.837 0.822 -10.109 1.00 98.44 83 ILE A O 1
ATOM 666 N N . LYS A 1 84 ? 5.001 2.137 -8.495 1.00 98.69 84 LYS A N 1
ATOM 667 C CA . LYS A 1 84 ? 5.921 1.669 -7.439 1.00 98.69 84 LYS A CA 1
ATOM 668 C C . LYS A 1 84 ? 5.824 0.159 -7.194 1.00 98.69 84 LYS A C 1
ATOM 670 O O . LYS A 1 84 ? 6.847 -0.509 -7.061 1.00 98.69 84 LYS A O 1
ATOM 675 N N . ASN A 1 85 ? 4.610 -0.390 -7.176 1.00 98.81 85 ASN A N 1
ATOM 676 C CA . ASN A 1 85 ? 4.400 -1.833 -7.056 1.00 98.81 85 ASN A CA 1
ATOM 677 C C . ASN A 1 85 ? 4.958 -2.602 -8.261 1.00 98.81 85 ASN A C 1
ATOM 679 O O . ASN A 1 85 ? 5.612 -3.628 -8.088 1.00 98.81 85 ASN A O 1
ATOM 683 N N . LEU A 1 86 ? 4.730 -2.107 -9.480 1.00 98.69 86 LEU A N 1
ATOM 684 C CA . LEU A 1 86 ? 5.254 -2.722 -10.701 1.00 98.69 86 LEU A CA 1
ATOM 685 C C . LEU A 1 86 ? 6.789 -2.735 -10.702 1.00 98.69 86 LEU A C 1
ATOM 687 O O . LEU A 1 86 ? 7.384 -3.760 -11.028 1.00 98.69 86 LEU A O 1
ATOM 691 N N . ILE A 1 87 ? 7.427 -1.656 -10.238 1.00 98.50 87 ILE A N 1
ATOM 692 C CA . ILE A 1 87 ? 8.883 -1.585 -10.046 1.00 98.50 87 ILE A CA 1
ATOM 693 C C . ILE A 1 87 ? 9.361 -2.621 -9.019 1.00 98.50 87 ILE A C 1
ATOM 695 O O . ILE A 1 87 ? 10.291 -3.367 -9.311 1.00 98.50 87 ILE A O 1
ATOM 699 N N . GLN A 1 88 ? 8.717 -2.730 -7.848 1.00 98.50 88 GLN A N 1
ATOM 700 C CA . GLN A 1 88 ? 9.089 -3.727 -6.827 1.00 98.50 88 GLN A CA 1
ATOM 701 C C . GLN A 1 88 ? 8.924 -5.174 -7.334 1.00 98.50 88 GLN A C 1
ATOM 703 O O . GLN A 1 88 ? 9.638 -6.073 -6.891 1.00 98.50 88 GLN A O 1
ATOM 708 N N . LEU A 1 89 ? 8.018 -5.402 -8.289 1.00 98.44 89 LEU A N 1
ATOM 709 C CA . LEU A 1 89 ? 7.826 -6.686 -8.969 1.00 98.44 89 LEU A CA 1
ATOM 710 C C . LEU A 1 89 ? 8.756 -6.902 -10.175 1.00 98.44 89 LEU A C 1
ATOM 712 O O . LEU A 1 89 ? 8.647 -7.937 -10.831 1.00 98.44 89 LEU A O 1
ATOM 716 N N . ASN A 1 90 ? 9.661 -5.965 -10.475 1.00 98.38 90 ASN A N 1
ATOM 717 C CA . ASN A 1 90 ? 10.504 -5.941 -11.678 1.00 98.38 90 ASN A CA 1
ATOM 718 C C . ASN A 1 90 ? 9.718 -5.917 -13.006 1.00 98.38 90 ASN A C 1
ATOM 720 O O . ASN A 1 90 ? 10.250 -6.255 -14.063 1.00 98.38 90 ASN A O 1
ATOM 724 N N . ASN A 1 91 ? 8.452 -5.495 -12.980 1.00 98.31 91 ASN A N 1
ATOM 725 C CA . ASN A 1 91 ? 7.620 -5.323 -14.167 1.00 98.31 91 ASN A CA 1
ATOM 726 C C . ASN A 1 91 ? 7.790 -3.905 -14.740 1.00 98.31 91 ASN A C 1
ATOM 728 O O . ASN A 1 91 ? 6.877 -3.076 -14.735 1.00 98.31 91 ASN A O 1
ATOM 732 N N . PHE A 1 92 ? 9.007 -3.608 -15.196 1.00 97.81 92 PHE A N 1
ATOM 733 C CA . PHE A 1 92 ? 9.394 -2.261 -15.624 1.00 97.81 92 PHE A CA 1
ATOM 734 C C . PHE A 1 92 ? 8.641 -1.786 -16.869 1.00 97.81 92 PHE A C 1
ATOM 736 O O . PHE A 1 92 ? 8.316 -0.606 -16.971 1.00 97.81 92 PHE A O 1
ATOM 743 N N . GLN A 1 93 ? 8.327 -2.695 -17.796 1.00 98.00 93 GLN A N 1
ATOM 744 C CA . GLN A 1 93 ? 7.632 -2.341 -19.033 1.00 98.00 93 GLN A CA 1
ATOM 745 C C . GLN A 1 93 ? 6.236 -1.776 -18.749 1.00 98.00 93 GLN A C 1
ATOM 747 O O . GLN A 1 93 ? 5.857 -0.740 -19.298 1.00 98.00 93 GLN A O 1
ATOM 752 N N . GLU A 1 94 ? 5.481 -2.426 -17.863 1.00 97.50 94 GLU A N 1
ATOM 753 C CA . GLU A 1 94 ? 4.162 -1.942 -17.462 1.00 97.50 94 GLU A CA 1
ATOM 754 C C . GLU A 1 94 ? 4.274 -0.669 -16.614 1.00 97.50 94 GLU A C 1
ATOM 756 O O . GLU A 1 94 ? 3.504 0.266 -16.821 1.00 97.50 94 GLU A O 1
ATOM 761 N N . ALA A 1 95 ? 5.275 -0.581 -15.728 1.00 98.06 95 ALA A N 1
ATOM 762 C CA . ALA A 1 95 ? 5.518 0.619 -14.927 1.00 98.06 95 ALA A CA 1
ATOM 763 C C . ALA A 1 95 ? 5.726 1.862 -15.811 1.00 98.06 95 ALA A C 1
ATOM 765 O O . ALA A 1 95 ? 5.097 2.894 -15.582 1.00 98.06 95 ALA A O 1
ATOM 766 N N . ILE A 1 96 ? 6.550 1.738 -16.858 1.00 97.38 96 ILE A N 1
ATOM 767 C CA . ILE A 1 96 ? 6.795 2.799 -17.845 1.00 97.38 96 ILE A CA 1
ATOM 768 C C . ILE A 1 96 ? 5.509 3.140 -18.605 1.00 97.38 96 ILE A C 1
ATOM 770 O O . ILE A 1 96 ? 5.204 4.316 -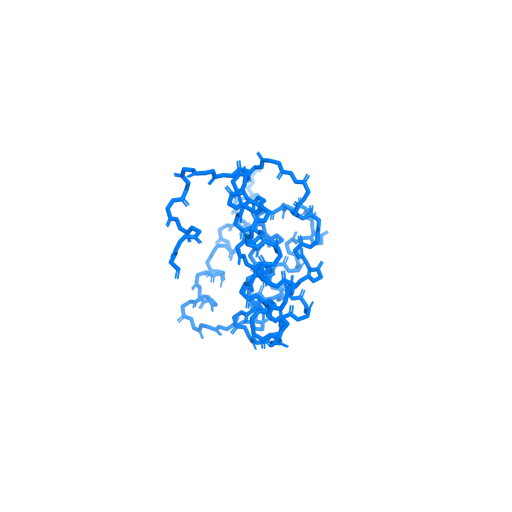18.798 1.00 97.38 96 ILE A O 1
ATOM 774 N N . SER A 1 97 ? 4.730 2.135 -19.016 1.00 96.50 97 SER A N 1
ATOM 775 C CA . SER A 1 97 ? 3.462 2.361 -19.718 1.00 96.50 97 SER A CA 1
ATOM 776 C C . SER A 1 97 ? 2.479 3.180 -18.875 1.00 96.50 97 SER A C 1
ATOM 778 O O . SER A 1 97 ? 1.915 4.158 -19.366 1.00 96.50 97 SER A O 1
ATOM 780 N N . VAL A 1 98 ? 2.299 2.814 -17.602 1.00 94.88 98 VAL A N 1
ATOM 781 C CA . VAL A 1 98 ? 1.403 3.524 -16.676 1.00 94.88 98 VAL A CA 1
ATOM 782 C C . VAL A 1 98 ? 1.925 4.933 -16.378 1.00 94.88 98 VAL A C 1
ATOM 784 O O . VAL A 1 98 ? 1.137 5.879 -16.355 1.00 94.88 98 VAL A O 1
ATOM 787 N N . ALA A 1 99 ? 3.240 5.102 -16.198 1.00 94.38 99 ALA A N 1
ATOM 788 C CA . ALA A 1 99 ? 3.859 6.412 -15.981 1.00 94.38 99 ALA A CA 1
ATOM 789 C C . ALA A 1 99 ? 3.637 7.358 -17.170 1.00 94.38 99 ALA A C 1
ATOM 791 O O . ALA A 1 99 ? 3.216 8.498 -16.981 1.00 94.38 99 ALA A O 1
ATOM 792 N N . ASN A 1 100 ? 3.833 6.867 -18.396 1.00 93.38 100 ASN A N 1
ATOM 793 C CA . ASN A 1 100 ? 3.588 7.643 -19.609 1.00 93.38 100 ASN A CA 1
ATOM 794 C C . ASN A 1 100 ? 2.110 8.035 -19.748 1.00 93.38 100 ASN A C 1
ATOM 796 O O . ASN A 1 100 ? 1.810 9.184 -20.068 1.00 93.38 100 ASN A O 1
ATOM 800 N N . GLU A 1 101 ? 1.173 7.120 -19.468 1.00 90.88 101 GLU A N 1
ATOM 801 C CA . GLU A 1 101 ? -0.260 7.446 -19.469 1.00 90.88 101 GLU A CA 1
ATOM 802 C C . GLU A 1 101 ? -0.590 8.539 -18.441 1.00 90.88 101 GLU A C 1
ATOM 804 O O . GLU A 1 101 ? -1.368 9.454 -18.726 1.00 90.88 101 GLU A O 1
ATOM 809 N N . LEU A 1 102 ? 0.003 8.455 -17.246 1.00 89.69 102 LEU A N 1
ATOM 810 C CA . LEU A 1 102 ? -0.216 9.428 -16.183 1.00 89.69 102 LEU A CA 1
ATOM 811 C C . LEU A 1 102 ? 0.318 10.817 -16.563 1.00 89.69 102 LEU A C 1
ATOM 813 O O . LEU A 1 102 ? -0.394 11.803 -16.380 1.00 89.69 102 LEU A O 1
ATOM 817 N N . LEU A 1 103 ? 1.516 10.896 -17.153 1.00 85.06 103 LEU A N 1
ATOM 818 C CA . LEU A 1 103 ? 2.120 12.147 -17.632 1.00 85.06 103 LEU A CA 1
ATOM 819 C C . LEU A 1 103 ? 1.275 12.839 -18.705 1.00 85.06 103 LEU A C 1
ATOM 821 O O . LEU A 1 103 ? 1.116 14.057 -18.676 1.00 85.06 103 LEU A O 1
ATOM 825 N N . LEU A 1 104 ? 0.694 12.068 -19.628 1.00 82.81 104 LEU A N 1
ATOM 826 C CA . LEU A 1 104 ? -0.165 12.612 -20.682 1.00 82.81 104 LEU A CA 1
ATOM 827 C C . LEU A 1 104 ? -1.460 13.226 -20.128 1.00 82.81 104 LEU A C 1
ATOM 829 O O . LEU A 1 104 ? -1.980 14.182 -20.700 1.00 82.81 104 LEU A O 1
ATOM 833 N N . LYS A 1 105 ? -1.987 12.684 -19.023 1.00 73.50 105 LYS A N 1
ATOM 834 C CA . LYS A 1 105 ? -3.221 13.165 -18.376 1.00 73.50 105 LYS A CA 1
ATOM 835 C C . LYS A 1 105 ? -2.977 14.293 -17.370 1.00 73.50 105 LYS A C 1
ATOM 837 O O . LYS A 1 105 ? -3.866 15.120 -17.176 1.00 73.50 105 LYS A O 1
ATOM 842 N N . SER A 1 106 ? -1.787 14.348 -16.775 1.00 63.66 106 SER A N 1
ATOM 843 C CA . SER A 1 106 ? -1.408 15.313 -15.737 1.00 63.66 106 SER A CA 1
ATOM 844 C C . SER A 1 106 ? -0.088 16.024 -16.075 1.00 63.66 106 SER A C 1
ATOM 846 O O . SER A 1 106 ? 0.879 15.901 -15.322 1.00 63.66 106 SER A O 1
ATOM 848 N N . PRO A 1 107 ? -0.016 16.811 -17.166 1.00 57.50 107 PRO A N 1
ATOM 849 C CA . PRO A 1 107 ? 1.240 17.415 -17.627 1.00 57.50 107 PRO A CA 1
ATOM 850 C C . PRO A 1 107 ? 1.893 18.398 -16.630 1.00 57.50 107 PRO A C 1
ATOM 852 O O . PRO A 1 107 ? 3.054 18.753 -16.814 1.00 57.50 107 PRO A O 1
ATOM 855 N N . ASN A 1 108 ? 1.181 18.809 -15.567 1.00 54.72 108 ASN A N 1
ATOM 856 C CA . ASN A 1 108 ? 1.600 19.838 -14.605 1.00 54.72 108 ASN A CA 1
ATOM 857 C C . ASN A 1 108 ? 1.837 19.342 -13.155 1.00 54.72 108 ASN A C 1
ATOM 859 O O . ASN A 1 108 ? 2.059 20.177 -12.279 1.00 54.72 108 ASN A O 1
ATOM 863 N N . GLU A 1 109 ? 1.800 18.036 -12.851 1.00 56.00 109 GLU A N 1
ATOM 864 C CA . GLU A 1 109 ? 2.139 17.536 -11.500 1.00 56.00 109 GLU A CA 1
ATOM 865 C C . GLU A 1 109 ? 3.598 17.048 -11.438 1.00 56.00 109 GLU A C 1
ATOM 867 O O . GLU A 1 109 ? 3.940 15.962 -11.897 1.00 56.00 109 GLU A O 1
ATOM 872 N N . GLY A 1 110 ? 4.477 17.869 -10.851 1.00 53.38 110 GLY A N 1
ATOM 873 C CA . GLY A 1 110 ? 5.932 17.650 -10.795 1.00 53.38 110 GLY A CA 1
ATOM 874 C C . GLY A 1 110 ? 6.410 16.379 -10.072 1.00 53.38 110 GLY A C 1
ATOM 875 O O . GLY A 1 110 ? 7.592 16.058 -10.151 1.00 53.38 110 GLY A O 1
ATOM 876 N N . GLU A 1 111 ? 5.525 15.639 -9.396 1.00 54.62 111 GLU A N 1
ATOM 877 C CA . GLU A 1 111 ? 5.864 14.376 -8.718 1.00 54.62 111 GLU A CA 1
ATOM 878 C C . GLU A 1 111 ? 6.023 13.201 -9.700 1.00 54.62 111 GLU A C 1
ATOM 880 O O . GLU A 1 111 ? 6.616 12.191 -9.347 1.00 54.62 111 G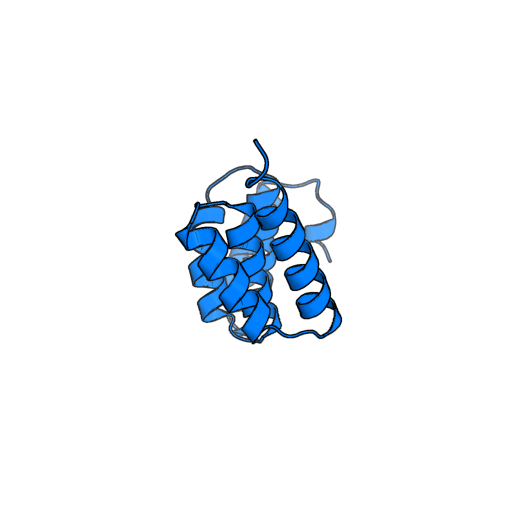LU A O 1
ATOM 885 N N . VAL A 1 112 ? 5.548 13.331 -10.945 1.00 48.69 112 VAL A N 1
ATOM 886 C CA . VAL A 1 112 ? 5.667 12.263 -11.955 1.00 48.69 112 VAL A CA 1
ATOM 887 C C . VAL A 1 112 ? 7.059 12.231 -12.620 1.00 48.69 112 VAL A C 1
ATOM 889 O O . VAL A 1 112 ? 7.409 11.248 -13.266 1.00 48.69 112 VAL A O 1
ATOM 892 N N . TYR A 1 113 ? 7.875 13.277 -12.446 1.00 49.38 113 TYR A N 1
ATOM 893 C CA . TYR A 1 113 ? 9.212 13.388 -13.051 1.00 49.38 113 TYR A CA 1
ATOM 894 C C . TYR A 1 113 ? 10.375 12.950 -12.134 1.00 49.38 113 TYR A C 1
ATOM 896 O O . TYR A 1 113 ? 11.511 12.933 -12.607 1.00 49.38 113 TYR A O 1
ATOM 904 N N . ASN A 1 114 ? 10.121 12.625 -10.856 1.00 46.91 114 ASN A N 1
ATOM 905 C CA . ASN A 1 114 ? 11.133 12.203 -9.866 1.00 46.91 114 ASN A CA 1
ATOM 906 C C . ASN A 1 114 ? 10.942 10.744 -9.441 1.00 46.91 114 ASN A C 1
ATOM 908 O O . ASN A 1 114 ? 11.967 10.083 -9.167 1.00 46.91 114 ASN A O 1
#

pLDDT: mean 89.34, std 16.31, range [41.59, 98.81]

Foldseek 3Di:
DDDPVVPVVVLVVQCVVCVVVLVLVSLLVSLVVVCVVPNDLVSLQSNLVSCVSVLNLVVSLVSLVVLCPDPDPSNLVSLVSNLSSCVSVVVNVVSVVSLVVSCVSCVPDPVSVD

Organism: Pasteurella multocida (NCBI:txid747)

Radius of gyration: 15.8 Å; chains: 1; bounding box: 38×28×44 Å

Sequence (114 aa):
MTQKSMSSETITAKETLYESTQNYSALISLYRDVLKAKEDPSIRYKLAKTYYQRGDSKSSLLYLTPLLNDNTKLATQAKILQIKNLIQLNNFQEAISVANELLLKSPNEGEVYN

InterPro domains:
  IPR011990 Tetratricopeptide-like helical domain superfamily [G3DSA:1.25.40.10] (3-114)
  IPR011990 Tetratricopeptide-like helical domain superfamily [SSF48452] (16-113)